Protein AF-T0YFA2-F1 (afdb_monomer_lite)

Foldseek 3Di:
DPPPPQADQWFWFDDPPDTDIDGPVPDDPPTHTDADAFGFDRAWDFDQADKFWKACCVPPVDGGTDIHGGGDIDHGSIGTHDGDD

Organism: NCBI:txid410659

InterPro domains:
  IPR008250 P-type ATPase, A domain superfamily [SSF81653] (8-84)
  IPR059000 P-type ATPase, A 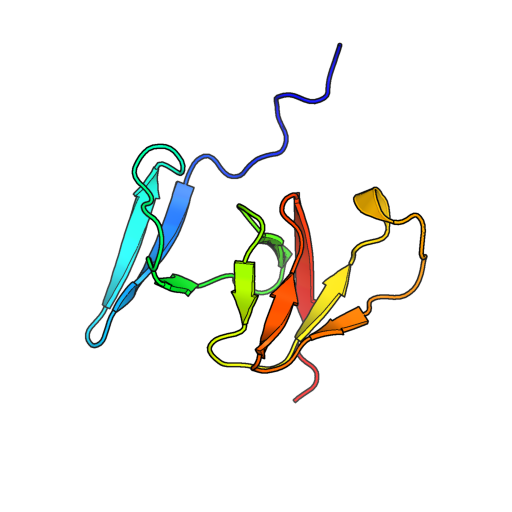domain [PF00122] (6-84)

Sequence (85 aa):
SALLTLQPKIVHMINANNVYDKKIEEIEIADMLLVKPGEKIPTDSVVVSGISSVDESMVTGESMPITKKRLDKVIGGTVNMTGST

pLDDT: mean 86.58, std 14.5, range [38.09, 97.69]

Structure (mmCIF, N/CA/C/O backbone):
data_AF-T0YFA2-F1
#
_entry.id   AF-T0YFA2-F1
#
loop_
_atom_site.group_PDB
_atom_site.id
_atom_site.type_symbol
_atom_site.label_atom_id
_atom_site.label_alt_id
_atom_site.label_comp_id
_atom_site.label_asym_id
_atom_site.label_entity_id
_atom_site.label_seq_id
_atom_site.pdbx_PDB_ins_code
_atom_site.Cartn_x
_atom_site.Cartn_y
_atom_site.Cartn_z
_atom_site.occupancy
_atom_site.B_iso_or_equiv
_atom_site.auth_seq_id
_atom_site.auth_comp_id
_atom_site.auth_asym_id
_atom_site.auth_atom_id
_atom_site.pdbx_PDB_model_num
ATOM 1 N N . SER A 1 1 ? -18.657 13.165 13.876 1.00 41.81 1 SER A N 1
ATOM 2 C CA . SER A 1 1 ? -18.463 12.440 12.605 1.00 41.81 1 SER A CA 1
ATOM 3 C C . SER A 1 1 ? -16.985 12.450 12.249 1.00 41.81 1 SER A C 1
ATOM 5 O O . SER A 1 1 ? -16.506 13.440 11.718 1.00 41.81 1 SER A O 1
ATOM 7 N N . ALA A 1 2 ? -16.235 11.425 12.664 1.00 45.84 2 ALA A N 1
ATOM 8 C CA . ALA A 1 2 ? -14.770 11.465 12.788 1.00 45.84 2 ALA A CA 1
ATOM 9 C C . ALA A 1 2 ? -14.055 10.437 11.889 1.00 45.84 2 ALA A C 1
ATOM 11 O O . ALA A 1 2 ? -13.105 9.795 12.319 1.00 45.84 2 ALA A O 1
ATOM 12 N N . LEU A 1 3 ? -14.532 10.254 10.652 1.00 49.56 3 LEU A N 1
ATOM 13 C CA . LEU A 1 3 ? -13.939 9.293 9.709 1.00 49.56 3 LEU A CA 1
ATOM 14 C C . LEU A 1 3 ? -13.086 9.949 8.602 1.00 49.56 3 LEU A C 1
ATOM 16 O O . LEU A 1 3 ? -12.499 9.250 7.788 1.00 49.56 3 LEU A O 1
ATOM 20 N N . LEU A 1 4 ? -12.992 11.285 8.566 1.00 50.16 4 LEU A N 1
ATOM 21 C CA . LEU A 1 4 ? -12.383 12.037 7.454 1.00 50.16 4 LEU A CA 1
ATOM 22 C C . LEU A 1 4 ? -10.876 12.329 7.596 1.00 50.16 4 LEU A C 1
ATOM 24 O O . LEU A 1 4 ? -10.305 12.980 6.730 1.00 50.16 4 LEU A O 1
ATOM 28 N N . THR A 1 5 ? -10.201 11.875 8.655 1.00 51.34 5 THR A N 1
ATOM 29 C CA . THR A 1 5 ? -8.818 12.308 8.960 1.00 51.34 5 THR A CA 1
ATOM 30 C C . THR A 1 5 ? -7.742 11.225 8.862 1.00 51.34 5 THR A C 1
ATOM 32 O O . THR A 1 5 ? -6.603 11.485 9.240 1.00 51.34 5 THR A O 1
ATOM 35 N N . LEU A 1 6 ? -8.048 10.028 8.344 1.00 56.66 6 LEU A N 1
ATOM 36 C CA . LEU A 1 6 ? -7.095 8.904 8.346 1.00 56.66 6 LEU A CA 1
ATOM 37 C C . LEU A 1 6 ? -6.408 8.586 7.008 1.00 56.66 6 LEU A C 1
ATOM 39 O O . LEU A 1 6 ? -5.502 7.747 7.033 1.00 56.66 6 LEU A O 1
ATOM 43 N N . GLN A 1 7 ? -6.800 9.208 5.889 1.00 62.53 7 GLN A N 1
ATOM 44 C CA . GLN A 1 7 ? -6.145 8.980 4.595 1.00 62.53 7 GLN A CA 1
ATOM 45 C C . GLN A 1 7 ? -4.796 9.716 4.516 1.00 62.53 7 GLN A C 1
ATOM 47 O O . GLN A 1 7 ? -4.706 10.873 4.946 1.00 62.53 7 GLN A O 1
ATOM 52 N N . PRO A 1 8 ? -3.743 9.076 3.971 1.00 64.56 8 PRO A N 1
ATOM 53 C CA . PRO A 1 8 ? -2.494 9.760 3.662 1.00 64.56 8 PRO A CA 1
ATOM 54 C C . PRO A 1 8 ? -2.771 10.937 2.726 1.00 64.56 8 PRO A C 1
ATOM 56 O O . PRO A 1 8 ? -3.398 10.773 1.687 1.00 64.56 8 PRO A O 1
ATOM 59 N N . LYS A 1 9 ? -2.297 12.134 3.079 1.00 82.38 9 LYS A N 1
ATOM 60 C CA . LYS A 1 9 ? -2.415 13.309 2.194 1.00 82.38 9 LYS A CA 1
ATOM 61 C C . LYS A 1 9 ? -1.413 13.270 1.041 1.00 82.38 9 LYS A C 1
ATOM 63 O O . LYS A 1 9 ? -1.601 13.958 0.041 1.00 82.38 9 LYS A O 1
ATOM 68 N N . ILE A 1 10 ? -0.349 12.492 1.217 1.00 88.50 10 ILE A N 1
ATOM 69 C CA . ILE A 1 10 ? 0.765 12.328 0.293 1.00 88.50 10 ILE A CA 1
ATOM 70 C C . ILE A 1 10 ? 0.926 10.834 0.033 1.00 88.50 10 ILE A C 1
ATOM 72 O O . ILE A 1 10 ? 0.782 10.031 0.957 1.00 88.50 10 ILE A O 1
ATOM 76 N N . VAL A 1 11 ? 1.222 10.481 -1.212 1.00 92.69 11 VAL A N 1
ATOM 77 C CA . VAL A 1 11 ? 1.563 9.123 -1.632 1.00 92.69 11 VAL A CA 1
ATOM 78 C C . VAL A 1 11 ? 2.940 9.108 -2.283 1.00 92.69 11 VAL A C 1
ATOM 80 O O . VAL A 1 11 ? 3.341 10.082 -2.923 1.00 92.69 11 VAL A O 1
ATOM 83 N N . HIS A 1 12 ? 3.647 7.988 -2.143 1.00 94.69 12 HIS A N 1
ATOM 84 C CA . HIS A 1 12 ? 4.903 7.753 -2.842 1.00 94.69 12 HIS A CA 1
ATOM 85 C C . HIS A 1 12 ? 4.610 7.121 -4.203 1.00 94.69 12 HIS A C 1
ATOM 87 O O . HIS A 1 12 ? 4.192 5.969 -4.292 1.00 94.69 12 HIS A O 1
ATOM 93 N N . MET A 1 13 ? 4.838 7.869 -5.271 1.00 94.94 13 MET A N 1
ATOM 94 C CA . MET A 1 13 ? 4.782 7.383 -6.644 1.00 94.94 13 MET A CA 1
ATOM 95 C C . MET A 1 13 ? 6.062 6.626 -6.971 1.00 94.94 13 MET A C 1
ATOM 97 O O . MET A 1 13 ? 7.140 7.011 -6.518 1.00 94.94 13 MET A O 1
ATOM 101 N N . ILE A 1 14 ? 5.968 5.598 -7.809 1.00 92.69 14 ILE A N 1
ATOM 102 C CA . ILE A 1 14 ? 7.137 4.900 -8.345 1.00 92.69 14 ILE A CA 1
ATOM 103 C C . ILE A 1 14 ? 7.050 4.803 -9.866 1.00 92.69 14 ILE A C 1
ATOM 105 O O . ILE A 1 14 ? 6.007 4.488 -10.431 1.00 92.69 14 ILE A O 1
ATOM 109 N N . ASN A 1 15 ? 8.158 5.073 -10.546 1.00 87.50 15 ASN A N 1
ATOM 110 C CA . ASN A 1 15 ? 8.331 4.761 -11.963 1.00 87.50 15 ASN A CA 1
ATOM 111 C C . ASN A 1 15 ? 9.694 4.080 -12.174 1.00 87.50 15 ASN A C 1
ATOM 113 O O . ASN A 1 15 ? 10.383 3.749 -11.212 1.00 87.50 15 ASN A O 1
ATOM 117 N N . ALA A 1 16 ? 10.090 3.861 -13.431 1.00 82.94 16 ALA A N 1
ATOM 118 C CA . ALA A 1 16 ? 11.317 3.138 -13.771 1.00 82.94 16 ALA A CA 1
ATOM 119 C C . ALA A 1 16 ? 12.598 3.702 -13.124 1.00 82.94 16 ALA A C 1
ATOM 121 O O . ALA A 1 16 ? 13.540 2.945 -12.901 1.00 82.94 16 ALA A O 1
ATOM 122 N N . ASN A 1 17 ? 12.643 5.004 -12.829 1.00 83.88 17 ASN A N 1
ATOM 123 C CA . ASN A 1 17 ? 13.886 5.691 -12.486 1.00 83.88 17 ASN A CA 1
ATOM 124 C C . ASN A 1 17 ? 13.860 6.376 -11.117 1.00 83.88 17 ASN A C 1
ATOM 126 O O . ASN A 1 17 ? 14.924 6.742 -10.618 1.00 83.88 17 ASN A O 1
ATOM 130 N N . ASN A 1 18 ? 12.689 6.599 -10.513 1.00 91.94 18 ASN A N 1
ATOM 131 C CA . ASN A 1 18 ? 12.610 7.300 -9.237 1.00 91.94 18 ASN A CA 1
ATOM 132 C C . ASN A 1 18 ? 11.349 6.992 -8.418 1.00 91.94 18 ASN A C 1
ATOM 134 O O . ASN A 1 18 ? 10.351 6.454 -8.902 1.00 91.94 18 ASN A O 1
ATOM 138 N N . VAL A 1 19 ? 11.443 7.384 -7.147 1.00 93.75 19 VAL A N 1
ATOM 139 C CA . VAL A 1 19 ? 10.322 7.525 -6.219 1.00 93.75 19 VAL A CA 1
ATOM 140 C C . VAL A 1 19 ? 10.144 9.014 -5.947 1.00 93.75 19 VAL A C 1
ATOM 142 O O . VAL A 1 19 ? 11.130 9.715 -5.712 1.00 93.75 19 VAL A O 1
ATOM 145 N N . TYR A 1 20 ? 8.911 9.502 -6.008 1.00 93.81 20 TYR A N 1
ATOM 146 C CA . TYR A 1 20 ? 8.585 10.908 -5.775 1.00 93.81 20 TYR A CA 1
ATOM 147 C C . TYR A 1 20 ? 7.201 11.044 -5.146 1.00 93.81 20 TYR A C 1
ATOM 149 O O . TYR A 1 20 ? 6.371 10.148 -5.263 1.00 93.81 20 TYR A O 1
ATOM 157 N N . ASP A 1 21 ? 6.949 12.167 -4.489 1.00 94.38 21 ASP A N 1
ATOM 158 C CA . ASP A 1 21 ? 5.720 12.370 -3.729 1.00 94.38 21 ASP A CA 1
ATOM 159 C C . ASP A 1 21 ? 4.684 13.148 -4.545 1.00 94.38 21 ASP A C 1
ATOM 161 O O . ASP A 1 21 ? 5.015 14.118 -5.230 1.00 94.38 21 ASP A O 1
ATOM 165 N N . LYS A 1 22 ? 3.419 12.740 -4.437 1.00 92.94 22 LYS A N 1
ATOM 166 C CA . LYS A 1 22 ? 2.253 13.468 -4.959 1.00 92.94 22 LYS A CA 1
ATOM 167 C C . LYS A 1 22 ? 1.179 13.584 -3.891 1.00 92.94 22 LYS A C 1
ATOM 169 O O . LYS A 1 22 ? 1.128 12.773 -2.963 1.00 92.94 22 LYS A O 1
ATOM 174 N N . LYS A 1 23 ? 0.285 14.565 -4.029 1.00 92.69 23 LYS A N 1
ATOM 175 C CA . LYS A 1 23 ? -0.938 14.571 -3.218 1.00 92.69 23 LYS A CA 1
ATOM 176 C C . LYS A 1 23 ? -1.839 13.421 -3.642 1.00 92.69 23 LYS A C 1
ATOM 178 O O . LYS A 1 23 ? -1.923 13.103 -4.823 1.00 92.69 23 LYS A O 1
ATOM 183 N N . ILE A 1 24 ? -2.567 12.850 -2.688 1.00 88.06 24 ILE A N 1
ATOM 184 C CA . ILE A 1 24 ? -3.523 11.771 -2.979 1.00 88.06 24 ILE A CA 1
ATOM 185 C C . ILE A 1 24 ? -4.622 12.206 -3.965 1.00 88.06 24 ILE A C 1
ATOM 187 O O . ILE A 1 24 ? -5.124 11.393 -4.722 1.00 88.06 24 ILE A O 1
ATOM 191 N N . GLU A 1 25 ? -4.960 13.495 -4.001 1.00 89.50 25 GLU A N 1
ATOM 192 C CA . GLU A 1 25 ? -5.937 14.080 -4.934 1.00 89.50 25 GLU A CA 1
ATOM 193 C C . GLU A 1 25 ? -5.416 14.172 -6.382 1.00 89.50 25 GLU A C 1
ATOM 195 O O . GLU A 1 25 ? -6.197 14.400 -7.300 1.00 89.50 25 GLU A O 1
ATOM 200 N N . GLU A 1 26 ? -4.106 14.013 -6.588 1.00 91.81 26 GLU A N 1
ATOM 201 C CA . GLU A 1 26 ? -3.423 14.130 -7.885 1.00 91.81 26 GLU A CA 1
ATOM 202 C C . GLU A 1 26 ? -3.061 12.757 -8.485 1.00 91.81 26 GLU A C 1
ATOM 204 O O . GLU A 1 26 ? -2.306 12.692 -9.462 1.00 91.81 26 GLU A O 1
ATOM 209 N N . ILE A 1 27 ? -3.537 11.664 -7.874 1.00 91.88 27 ILE A N 1
ATOM 210 C CA . ILE A 1 27 ? -3.334 10.304 -8.387 1.00 91.88 27 ILE A CA 1
ATOM 211 C C . ILE A 1 27 ? -4.402 9.961 -9.421 1.00 91.88 27 ILE A C 1
ATOM 213 O O . ILE A 1 27 ? -5.573 10.314 -9.278 1.00 91.88 27 ILE A O 1
ATOM 217 N N . GLU A 1 28 ? -4.003 9.205 -10.432 1.00 92.69 28 GLU A N 1
ATOM 218 C CA . GLU A 1 28 ? -4.872 8.732 -11.500 1.00 92.69 28 GLU A CA 1
ATOM 219 C C . GLU A 1 28 ? -4.944 7.199 -11.526 1.00 92.69 28 GLU A C 1
ATOM 221 O O . GLU A 1 28 ? -4.145 6.481 -10.920 1.00 92.69 28 GLU A O 1
ATOM 226 N N . ILE A 1 29 ? -5.938 6.662 -12.238 1.00 91.38 29 ILE A N 1
ATOM 227 C CA . ILE A 1 29 ? -6.029 5.216 -12.462 1.00 91.38 29 ILE A CA 1
ATOM 228 C C . ILE A 1 29 ? -4.771 4.750 -13.204 1.00 91.38 29 ILE A C 1
ATOM 230 O O . ILE A 1 29 ? -4.347 5.378 -14.168 1.00 91.38 29 ILE A O 1
ATOM 234 N N . ALA A 1 30 ? -4.239 3.599 -12.784 1.00 90.38 30 ALA A N 1
ATOM 235 C CA . ALA A 1 30 ? -3.009 2.983 -13.291 1.00 90.38 30 ALA A CA 1
ATOM 236 C C . ALA A 1 30 ? -1.695 3.655 -12.853 1.00 90.38 30 ALA A C 1
ATOM 238 O O . ALA A 1 30 ? -0.625 3.181 -13.245 1.00 90.38 30 ALA A O 1
ATOM 239 N N . ASP A 1 31 ? -1.752 4.663 -11.980 1.00 93.69 31 ASP A N 1
ATOM 240 C CA . ASP A 1 31 ? -0.566 5.117 -11.263 1.00 93.69 31 ASP A CA 1
ATOM 241 C C . ASP A 1 31 ? 0.032 3.990 -10.407 1.00 93.69 31 ASP A C 1
ATOM 243 O O . ASP A 1 31 ? -0.673 3.191 -9.783 1.00 93.69 31 ASP A O 1
ATOM 247 N N . MET A 1 32 ? 1.364 3.932 -10.368 1.00 94.25 32 MET A N 1
ATOM 248 C CA . MET A 1 32 ? 2.094 2.991 -9.525 1.00 94.25 32 MET A CA 1
ATOM 249 C C . MET A 1 32 ? 2.525 3.670 -8.231 1.00 94.25 32 MET A C 1
ATOM 251 O O . MET A 1 32 ? 3.205 4.699 -8.240 1.00 94.25 32 MET A O 1
ATOM 255 N N . LEU A 1 33 ? 2.154 3.047 -7.116 1.00 94.31 33 LEU A N 1
ATOM 256 C CA . LEU A 1 33 ? 2.397 3.547 -5.771 1.00 94.31 33 LEU A CA 1
ATOM 257 C C . LEU A 1 33 ? 3.342 2.604 -5.027 1.00 94.31 33 LEU A C 1
ATOM 259 O O . LEU A 1 33 ? 3.195 1.382 -5.084 1.00 94.31 33 LEU A O 1
ATOM 263 N N . LEU A 1 34 ? 4.292 3.176 -4.296 1.00 94.75 34 LEU A N 1
ATOM 264 C CA . LEU A 1 34 ? 5.097 2.473 -3.310 1.00 94.75 34 LEU A CA 1
ATOM 265 C C . LEU A 1 34 ? 4.446 2.649 -1.937 1.00 94.75 34 LEU A C 1
ATOM 267 O O . LEU A 1 34 ? 4.338 3.765 -1.444 1.00 94.75 34 LEU A O 1
ATOM 271 N N . VAL A 1 35 ? 4.059 1.545 -1.304 1.00 94.06 35 VAL A N 1
ATOM 272 C CA . VAL A 1 35 ? 3.577 1.549 0.084 1.00 94.06 35 VAL A CA 1
ATOM 273 C C . VAL A 1 35 ? 4.622 0.856 0.946 1.00 94.06 35 VAL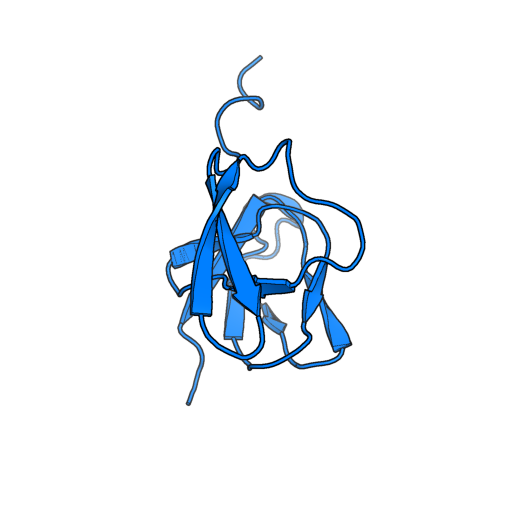 A C 1
ATOM 275 O O . VAL A 1 35 ? 4.884 -0.336 0.773 1.00 94.06 35 VAL A O 1
ATOM 278 N N . LYS A 1 36 ? 5.254 1.590 1.860 1.00 92.81 36 LYS A N 1
ATOM 279 C CA . LYS A 1 36 ? 6.292 1.047 2.748 1.00 92.81 36 LYS A CA 1
ATOM 280 C C . LYS A 1 36 ? 5.671 0.323 3.950 1.00 92.81 36 LYS A C 1
ATOM 282 O O . LYS A 1 36 ? 4.497 0.536 4.258 1.00 92.81 36 LYS A O 1
ATOM 287 N N . PRO A 1 37 ? 6.430 -0.537 4.648 1.00 93.62 37 PRO A N 1
ATOM 288 C CA . PRO A 1 37 ? 5.982 -1.111 5.912 1.00 93.62 37 PRO A CA 1
ATOM 289 C C . PRO A 1 37 ? 5.589 -0.023 6.921 1.00 93.62 37 PRO A C 1
ATOM 291 O O . PRO A 1 37 ? 6.316 0.949 7.112 1.00 93.62 37 PRO A O 1
ATOM 294 N N . GLY A 1 38 ? 4.440 -0.202 7.565 1.00 92.19 38 GLY A N 1
ATOM 295 C CA . GLY A 1 38 ? 3.820 0.741 8.495 1.00 92.19 38 GLY A CA 1
ATOM 296 C C . GLY A 1 38 ? 2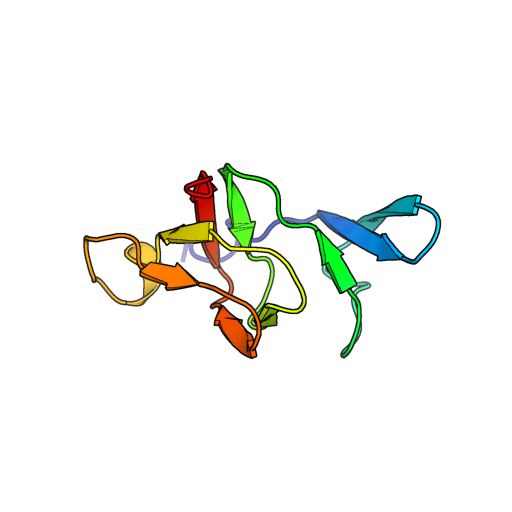.945 1.814 7.836 1.00 92.19 38 GLY A C 1
ATOM 297 O O . GLY A 1 38 ? 2.223 2.518 8.544 1.00 92.19 38 GLY A O 1
ATOM 298 N N . GLU A 1 39 ? 2.969 1.953 6.508 1.00 92.94 39 GLU A N 1
ATOM 299 C CA . GLU A 1 39 ? 2.130 2.926 5.807 1.00 92.94 39 GLU A CA 1
ATOM 300 C C . GLU A 1 39 ? 0.718 2.394 5.566 1.00 92.94 39 GLU A C 1
ATOM 302 O O . GLU A 1 39 ? 0.483 1.197 5.380 1.00 92.94 39 GLU A O 1
ATOM 307 N N . LYS A 1 40 ? -0.244 3.319 5.530 1.00 92.06 40 LYS A N 1
ATOM 308 C CA . LYS A 1 40 ? -1.600 3.004 5.090 1.00 92.06 40 LYS A CA 1
ATOM 309 C C . LYS A 1 40 ? -1.660 2.921 3.581 1.00 92.06 40 LYS A C 1
ATOM 311 O O . LYS A 1 40 ? -1.113 3.769 2.880 1.00 92.06 40 LYS A O 1
ATOM 316 N N . ILE A 1 41 ? -2.427 1.955 3.106 1.00 93.38 41 ILE A N 1
ATOM 317 C CA . ILE A 1 41 ? -2.784 1.836 1.704 1.00 93.38 41 ILE A CA 1
ATOM 318 C C . ILE A 1 41 ? -3.718 3.009 1.366 1.00 93.38 41 ILE A C 1
ATOM 320 O O . ILE A 1 41 ? -4.756 3.161 2.012 1.00 93.38 41 ILE A O 1
ATOM 324 N N . PRO A 1 42 ? -3.361 3.884 0.412 1.00 91.94 42 PRO A N 1
ATOM 325 C CA . PRO A 1 42 ? -4.097 5.128 0.189 1.00 91.94 42 PRO A CA 1
ATOM 326 C C . PRO A 1 42 ? -5.475 4.904 -0.443 1.00 91.94 42 PRO A C 1
ATOM 328 O O . PRO A 1 42 ? -6.413 5.631 -0.128 1.00 91.94 42 PRO A O 1
ATOM 331 N N . THR A 1 43 ? -5.611 3.894 -1.304 1.00 91.69 43 THR A N 1
ATOM 332 C CA . THR A 1 43 ? -6.842 3.586 -2.041 1.00 91.69 43 THR A CA 1
ATOM 333 C C . THR A 1 43 ? -6.910 2.102 -2.399 1.00 91.69 43 THR A C 1
ATOM 335 O O . THR A 1 43 ? -5.888 1.410 -2.382 1.00 91.69 43 THR A O 1
ATOM 338 N N . ASP A 1 44 ? -8.096 1.619 -2.761 1.00 92.94 44 ASP A N 1
ATOM 339 C CA . ASP A 1 44 ? -8.289 0.263 -3.271 1.00 92.94 44 ASP A CA 1
ATOM 340 C C . ASP A 1 44 ? -7.420 0.043 -4.511 1.00 92.94 44 ASP A C 1
ATOM 342 O O . ASP A 1 44 ? -7.465 0.812 -5.471 1.00 92.94 44 ASP A O 1
ATOM 346 N N . SER A 1 45 ? -6.587 -0.993 -4.473 1.00 94.50 45 SER A N 1
ATOM 347 C CA . SER A 1 45 ? -5.537 -1.207 -5.471 1.00 94.50 45 SER A CA 1
ATOM 348 C C . SER A 1 45 ? -5.274 -2.695 -5.701 1.00 94.50 45 SER A C 1
ATOM 350 O O . SER A 1 45 ? -5.810 -3.564 -5.010 1.00 94.50 45 SER A O 1
ATOM 352 N N . VAL A 1 46 ? -4.423 -2.999 -6.681 1.00 96.94 46 VAL A N 1
ATOM 353 C CA . VAL A 1 46 ? -3.913 -4.351 -6.946 1.00 96.94 46 VAL A CA 1
ATOM 354 C C . VAL A 1 46 ? -2.401 -4.360 -6.759 1.00 96.94 46 VAL A C 1
ATOM 356 O O . VAL A 1 46 ? -1.709 -3.461 -7.233 1.00 96.94 46 VAL A O 1
ATOM 359 N N . VAL A 1 47 ? -1.873 -5.389 -6.095 1.00 96.25 47 VAL A N 1
ATOM 360 C CA . VAL A 1 47 ? -0.427 -5.551 -5.911 1.00 96.25 47 VAL A CA 1
ATOM 361 C C . VAL A 1 47 ? 0.234 -5.844 -7.257 1.00 96.25 47 VAL A C 1
ATOM 363 O O . VAL A 1 47 ? -0.002 -6.883 -7.879 1.00 96.25 47 VAL A O 1
ATOM 366 N N . VAL A 1 48 ? 1.111 -4.942 -7.694 1.00 94.69 48 VAL A N 1
ATOM 367 C CA . VAL A 1 48 ? 1.889 -5.103 -8.934 1.00 94.69 48 VAL A CA 1
ATOM 368 C C . VAL A 1 48 ? 3.202 -5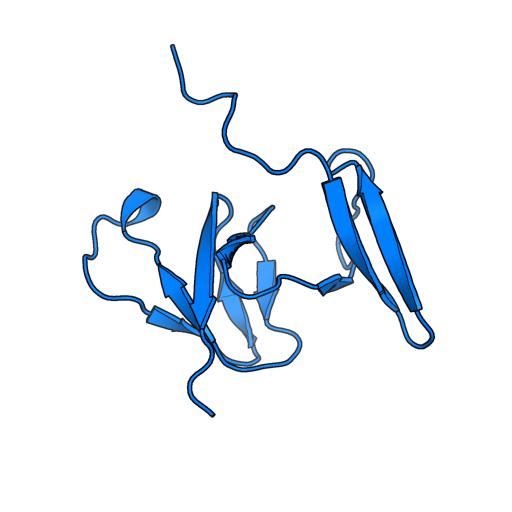.854 -8.680 1.00 94.69 48 VAL A C 1
ATOM 370 O O . VAL A 1 48 ? 3.639 -6.634 -9.528 1.00 94.69 48 VAL A O 1
ATOM 373 N N . SER A 1 49 ? 3.810 -5.659 -7.505 1.00 92.56 49 SER A N 1
ATOM 374 C CA . SER A 1 49 ? 5.070 -6.284 -7.088 1.00 92.56 49 SER A CA 1
ATOM 375 C C . SER A 1 49 ? 5.174 -6.359 -5.561 1.00 92.56 49 SER A C 1
ATOM 377 O O . SER A 1 49 ? 4.544 -5.571 -4.859 1.00 92.56 49 SER A O 1
ATOM 379 N N . GLY A 1 50 ? 5.997 -7.284 -5.063 1.00 91.81 50 GLY A N 1
ATOM 380 C CA . GLY A 1 50 ? 6.218 -7.514 -3.636 1.00 91.81 50 GLY A CA 1
ATOM 381 C C . GLY A 1 50 ? 5.257 -8.523 -3.005 1.00 91.81 50 GLY A C 1
ATOM 382 O O . GLY A 1 50 ? 4.284 -8.974 -3.618 1.00 91.81 50 GLY A O 1
ATOM 383 N N . ILE A 1 51 ? 5.583 -8.901 -1.770 1.00 94.69 51 ILE A N 1
ATOM 384 C CA . ILE A 1 51 ? 4.770 -9.747 -0.896 1.00 94.69 51 ILE A CA 1
ATOM 385 C C . ILE A 1 51 ? 4.812 -9.111 0.492 1.00 94.69 51 ILE A C 1
ATOM 387 O O . ILE A 1 51 ? 5.893 -8.808 0.997 1.00 94.69 51 ILE A O 1
ATOM 391 N N . SER A 1 52 ? 3.648 -8.877 1.092 1.00 94.31 52 SER A N 1
ATOM 392 C CA . SER A 1 52 ? 3.564 -8.327 2.444 1.00 94.31 52 SER A CA 1
ATOM 393 C C . SER A 1 52 ? 2.302 -8.769 3.162 1.00 94.31 52 SER A C 1
ATOM 395 O O . SER A 1 52 ? 1.319 -9.146 2.528 1.00 94.31 52 SER A O 1
ATOM 397 N N . SER A 1 53 ? 2.323 -8.722 4.488 1.00 95.00 53 SER A N 1
ATOM 398 C CA . SER A 1 53 ? 1.112 -8.864 5.290 1.00 95.00 53 SER A CA 1
ATOM 399 C C . SER A 1 53 ? 0.409 -7.515 5.400 1.00 95.00 53 SER A C 1
ATOM 401 O O . SER A 1 53 ? 1.057 -6.490 5.595 1.00 95.00 53 SER A O 1
ATOM 403 N N . VAL A 1 54 ? -0.916 -7.509 5.290 1.00 94.94 54 VAL A N 1
ATOM 404 C CA . VAL A 1 54 ? -1.750 -6.310 5.418 1.00 94.94 54 VAL A CA 1
ATOM 405 C C . VAL A 1 54 ? -2.720 -6.504 6.574 1.00 94.94 54 VAL A C 1
ATOM 407 O O . VAL A 1 54 ? -3.402 -7.524 6.657 1.00 94.94 54 VAL A O 1
ATOM 410 N N . ASP A 1 55 ? -2.766 -5.530 7.475 1.00 94.50 55 ASP A N 1
ATOM 411 C CA . ASP A 1 55 ? -3.757 -5.474 8.544 1.00 94.50 55 ASP A CA 1
ATOM 412 C C . ASP A 1 55 ? -5.044 -4.836 8.019 1.00 94.50 55 ASP A C 1
ATOM 414 O O . ASP A 1 55 ? -5.128 -3.618 7.818 1.00 94.50 55 ASP A O 1
ATOM 418 N N . GLU A 1 56 ? -6.039 -5.689 7.783 1.00 92.94 56 GLU A N 1
ATOM 419 C CA . GLU A 1 56 ? -7.374 -5.299 7.335 1.00 92.94 56 GLU A CA 1
ATOM 420 C C . GLU A 1 56 ? -8.388 -5.236 8.493 1.00 92.94 56 GLU A C 1
ATOM 422 O O . GLU A 1 56 ? -9.566 -4.983 8.248 1.00 92.94 56 GLU A O 1
ATOM 427 N N . SER A 1 57 ? -7.952 -5.394 9.753 1.00 89.69 57 SER A N 1
ATOM 428 C CA . SER A 1 57 ? -8.835 -5.508 10.929 1.00 89.69 57 SER A CA 1
ATOM 429 C C . SER A 1 57 ? -9.784 -4.323 11.096 1.00 89.69 57 SER A C 1
ATOM 431 O O . SER A 1 57 ? -10.956 -4.499 11.425 1.00 89.69 57 SER A O 1
ATOM 433 N N . MET A 1 58 ? -9.308 -3.115 10.789 1.00 84.31 58 MET A N 1
ATOM 434 C CA . MET A 1 58 ? -10.094 -1.880 10.845 1.00 84.31 58 MET A CA 1
ATOM 435 C C . MET A 1 58 ? -11.223 -1.823 9.805 1.00 84.31 58 MET A C 1
ATOM 437 O O . MET A 1 58 ? -12.131 -1.006 9.954 1.00 84.31 58 MET A O 1
ATOM 441 N N . VAL A 1 59 ? -11.159 -2.643 8.751 1.00 85.50 59 VAL A N 1
ATOM 442 C CA . VAL A 1 59 ? -12.116 -2.636 7.634 1.00 85.50 59 VAL A CA 1
ATOM 443 C C . VAL A 1 59 ? -12.974 -3.901 7.611 1.00 85.50 59 VAL A C 1
ATOM 445 O O . VAL A 1 59 ? -14.190 -3.802 7.467 1.00 85.50 59 VAL A O 1
ATOM 448 N N . THR A 1 60 ? -12.369 -5.081 7.761 1.00 84.00 60 THR A N 1
ATOM 449 C CA . THR A 1 60 ? -13.064 -6.378 7.682 1.00 84.00 60 THR A CA 1
ATOM 450 C C . THR A 1 60 ? -13.472 -6.923 9.050 1.00 84.00 60 THR A C 1
ATOM 452 O O . THR A 1 60 ? -14.379 -7.748 9.132 1.00 84.00 60 THR A O 1
ATOM 455 N N . GLY A 1 61 ? -12.822 -6.475 10.131 1.00 86.12 61 GLY A N 1
ATOM 456 C CA . GLY A 1 61 ? -12.976 -7.042 11.474 1.00 86.12 61 GLY A CA 1
ATOM 457 C C . GLY A 1 61 ? -12.168 -8.324 11.712 1.00 86.12 61 GLY A C 1
ATOM 458 O O . GLY A 1 61 ? -12.195 -8.864 12.819 1.00 86.12 61 GLY A O 1
ATOM 459 N N . GLU A 1 62 ? -11.430 -8.814 10.714 1.00 83.38 62 GLU A N 1
ATOM 460 C CA . GLU A 1 62 ? -10.557 -9.977 10.869 1.00 83.38 62 GLU A CA 1
ATOM 461 C C . GLU A 1 62 ? -9.289 -9.593 11.638 1.00 83.38 62 GLU A C 1
ATOM 463 O O . GLU A 1 62 ? -8.591 -8.647 11.287 1.00 83.38 62 GLU A O 1
ATOM 468 N N . SER A 1 63 ? -8.975 -10.315 12.717 1.00 80.62 63 SER A N 1
ATOM 469 C CA . SER A 1 63 ? -7.881 -9.917 13.619 1.00 80.62 63 SER A CA 1
ATOM 470 C C . SER A 1 63 ? -6.480 -10.285 13.121 1.00 80.62 63 SER A C 1
ATOM 472 O O . SER A 1 63 ? -5.499 -9.777 13.656 1.00 80.62 63 SER A O 1
ATOM 474 N N . MET A 1 64 ? -6.365 -11.194 12.150 1.00 89.12 64 MET A N 1
ATOM 475 C CA . MET A 1 64 ? -5.071 -11.673 11.658 1.00 89.12 64 MET A CA 1
ATOM 476 C C . MET A 1 64 ? -4.702 -10.958 10.355 1.00 89.12 64 MET A C 1
ATOM 478 O O . MET A 1 64 ? -5.534 -10.913 9.448 1.00 89.12 64 MET A O 1
ATOM 482 N N . PRO A 1 65 ? -3.464 -10.449 10.216 1.00 91.12 65 PRO A N 1
ATOM 483 C CA . PRO A 1 65 ? -3.000 -9.877 8.960 1.00 91.12 65 PRO A CA 1
ATOM 484 C C . PRO A 1 65 ? -3.082 -10.878 7.806 1.00 91.12 65 PRO A C 1
ATOM 486 O O . PRO A 1 65 ? -2.741 -12.053 7.956 1.00 91.12 65 PRO A O 1
ATOM 489 N N . ILE A 1 66 ? -3.476 -10.390 6.633 1.00 92.69 66 ILE A N 1
ATOM 490 C CA . ILE A 1 66 ? -3.629 -11.196 5.423 1.00 92.69 66 ILE A CA 1
ATOM 491 C C . ILE A 1 66 ? -2.402 -10.997 4.541 1.00 92.69 66 ILE A C 1
ATOM 493 O O . ILE A 1 66 ? -2.045 -9.869 4.204 1.00 92.69 66 ILE A O 1
ATOM 497 N N . THR A 1 67 ? -1.759 -12.087 4.124 1.00 94.81 67 THR A N 1
ATOM 498 C CA . THR A 1 67 ? -0.672 -12.015 3.142 1.00 94.81 67 THR A CA 1
ATOM 499 C C . THR A 1 67 ? -1.219 -11.637 1.771 1.00 94.81 67 THR A C 1
ATOM 501 O O . THR A 1 67 ? -2.113 -12.296 1.245 1.00 94.81 67 THR A O 1
ATOM 504 N N . LYS A 1 68 ? -0.635 -10.597 1.179 1.00 95.12 68 LYS A N 1
ATOM 505 C CA . LYS A 1 68 ? -0.921 -10.108 -0.165 1.00 95.12 68 LYS A CA 1
ATOM 506 C C . LYS A 1 68 ? 0.311 -10.290 -1.035 1.00 95.12 68 LYS A C 1
ATOM 508 O O . LYS A 1 68 ? 1.430 -9.969 -0.633 1.00 95.12 68 LYS A O 1
ATOM 513 N N . LYS A 1 69 ? 0.098 -10.793 -2.241 1.00 95.75 69 LYS A N 1
ATOM 514 C CA . LYS A 1 69 ? 1.114 -10.974 -3.280 1.00 95.75 69 LYS A CA 1
ATOM 515 C C . LYS A 1 69 ? 0.608 -10.408 -4.598 1.00 95.75 69 LYS A C 1
ATOM 517 O O . LYS A 1 69 ? -0.530 -9.962 -4.710 1.00 95.75 69 LYS A O 1
ATOM 522 N N . ARG A 1 70 ? 1.468 -10.435 -5.615 1.00 96.62 70 ARG A N 1
ATOM 523 C CA . ARG A 1 70 ? 1.143 -9.976 -6.969 1.00 96.62 70 ARG A CA 1
ATOM 524 C C . ARG A 1 70 ? -0.232 -10.481 -7.436 1.00 96.62 70 ARG A C 1
ATOM 526 O O . ARG A 1 70 ? -0.504 -11.675 -7.353 1.00 96.62 70 ARG A O 1
ATOM 533 N N . LEU A 1 71 ? -1.019 -9.564 -8.004 1.00 97.19 71 LEU A N 1
ATOM 534 C CA . LEU A 1 71 ? -2.413 -9.713 -8.453 1.00 97.19 71 LEU A CA 1
ATOM 535 C C . LEU A 1 71 ? -3.483 -9.738 -7.351 1.00 97.19 71 LEU A C 1
ATOM 537 O O . LEU A 1 71 ? -4.666 -9.654 -7.686 1.00 97.19 71 LEU A O 1
ATOM 541 N N . ASP A 1 72 ? -3.116 -9.776 -6.069 1.00 97.69 72 ASP A N 1
ATOM 542 C CA . ASP A 1 72 ? -4.100 -9.652 -4.995 1.00 97.69 72 ASP A CA 1
ATOM 543 C C . ASP A 1 72 ? -4.614 -8.215 -4.883 1.00 97.69 72 ASP A C 1
ATOM 545 O O . ASP A 1 72 ? -3.892 -7.240 -5.121 1.00 97.69 72 ASP A O 1
ATOM 549 N N . LYS A 1 73 ? -5.880 -8.088 -4.478 1.00 96.56 73 LYS A N 1
ATOM 550 C CA . LYS A 1 73 ? -6.493 -6.803 -4.145 1.00 96.56 73 LYS A CA 1
ATOM 551 C C . LYS A 1 73 ? -6.133 -6.388 -2.723 1.00 96.56 73 LYS A C 1
ATOM 553 O O . LYS A 1 73 ? -6.114 -7.214 -1.804 1.00 96.56 73 LYS A O 1
ATOM 558 N N . VAL A 1 74 ? -5.928 -5.091 -2.555 1.00 95.12 74 VAL A N 1
ATOM 559 C CA . VAL A 1 74 ? -5.730 -4.429 -1.267 1.00 95.12 74 VAL A CA 1
ATOM 560 C C . VAL A 1 74 ? -6.755 -3.320 -1.091 1.00 95.12 74 VAL A C 1
ATOM 562 O O . VAL A 1 74 ? -7.191 -2.723 -2.076 1.00 95.12 74 VAL A O 1
ATOM 565 N N . ILE A 1 75 ? -7.139 -3.068 0.158 1.00 93.56 75 ILE A N 1
ATOM 566 C CA . ILE A 1 75 ? -8.224 -2.148 0.500 1.00 93.56 75 ILE A CA 1
ATOM 567 C C . ILE A 1 75 ? -7.639 -0.842 1.043 1.00 93.56 75 ILE A C 1
ATOM 569 O O . ILE A 1 75 ? -6.737 -0.857 1.885 1.00 93.56 75 ILE A O 1
ATOM 573 N N . GLY A 1 76 ? -8.157 0.294 0.589 1.00 92.50 76 GLY A N 1
ATOM 574 C CA . GLY A 1 76 ? -7.783 1.610 1.090 1.00 92.50 76 GLY A CA 1
ATOM 575 C C . GLY A 1 76 ? -8.029 1.745 2.596 1.00 92.50 76 GLY A C 1
ATOM 576 O O . GLY A 1 76 ? -9.023 1.271 3.141 1.00 92.50 76 GLY A O 1
ATOM 577 N N . GLY A 1 77 ? -7.104 2.402 3.292 1.00 90.00 77 GLY A N 1
ATOM 578 C CA . GLY A 1 77 ? -7.150 2.626 4.737 1.00 90.00 77 GLY A CA 1
ATOM 579 C C . GLY A 1 77 ? -6.578 1.491 5.592 1.00 90.00 77 GLY A C 1
ATOM 580 O O . GLY A 1 77 ? -6.321 1.722 6.775 1.00 90.00 77 GLY A O 1
ATOM 581 N N . THR A 1 78 ? -6.326 0.315 5.012 1.00 92.69 78 THR A N 1
ATOM 582 C CA . THR A 1 78 ? -5.623 -0.797 5.679 1.00 92.69 78 THR A CA 1
ATOM 583 C C . THR A 1 78 ? -4.128 -0.503 5.807 1.00 92.69 78 THR A C 1
ATOM 585 O O . THR A 1 78 ? -3.610 0.400 5.144 1.00 92.69 78 THR A O 1
ATOM 588 N N . VAL A 1 79 ? -3.423 -1.209 6.693 1.00 93.31 79 VAL A N 1
ATOM 589 C CA . VAL A 1 79 ? -2.007 -0.927 6.988 1.00 93.31 79 VAL A CA 1
ATOM 590 C C . VAL A 1 79 ? -1.122 -2.006 6.384 1.00 93.31 79 VAL A C 1
ATOM 592 O O . VAL A 1 79 ? -1.278 -3.188 6.689 1.00 93.31 79 VAL A O 1
ATOM 595 N N . ASN A 1 80 ? -0.165 -1.598 5.551 1.00 94.19 80 ASN A N 1
ATOM 596 C CA . ASN A 1 80 ? 0.899 -2.486 5.111 1.00 94.19 80 ASN A CA 1
ATOM 597 C C . ASN A 1 80 ? 1.810 -2.781 6.303 1.00 94.19 80 ASN A C 1
ATOM 599 O O . ASN A 1 80 ? 2.391 -1.866 6.879 1.00 94.19 80 ASN A O 1
ATOM 603 N N . MET A 1 81 ? 1.938 -4.044 6.683 1.00 92.00 81 MET A N 1
ATOM 604 C CA . MET A 1 81 ? 2.825 -4.460 7.763 1.00 92.00 81 MET A CA 1
ATOM 605 C C . MET A 1 81 ? 4.203 -4.802 7.186 1.00 92.00 81 MET A 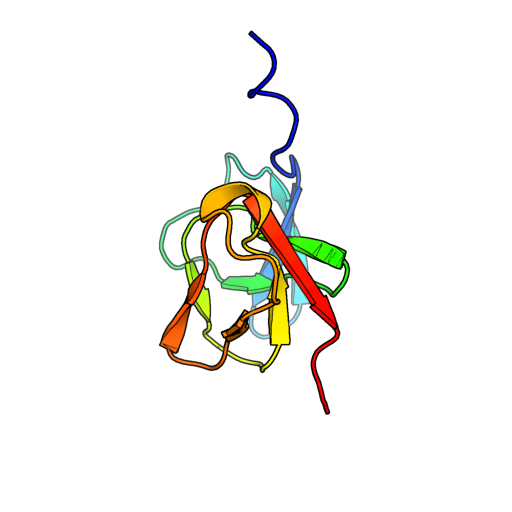C 1
ATOM 607 O O . MET A 1 81 ? 4.623 -4.284 6.149 1.00 92.00 81 MET A O 1
ATOM 611 N N . THR A 1 82 ? 4.968 -5.633 7.881 1.00 80.06 82 THR A N 1
ATOM 612 C CA . THR A 1 82 ? 6.248 -6.121 7.376 1.00 80.06 82 THR A CA 1
ATOM 613 C C . THR A 1 82 ? 6.036 -7.290 6.425 1.00 80.06 82 THR A C 1
ATOM 615 O O . THR A 1 82 ? 5.285 -8.221 6.727 1.00 80.06 82 THR A O 1
ATOM 618 N N . GLY A 1 83 ? 6.752 -7.270 5.302 1.00 60.31 83 GLY A N 1
ATOM 619 C CA . GLY A 1 83 ? 6.871 -8.434 4.438 1.00 60.31 83 GLY A CA 1
ATOM 620 C C . GLY A 1 83 ? 7.639 -9.541 5.141 1.00 60.31 83 GLY A C 1
ATOM 621 O O . GLY A 1 83 ? 8.691 -9.292 5.729 1.00 60.31 83 GLY A O 1
ATOM 622 N N . SER A 1 84 ? 7.102 -10.759 5.102 1.00 41.28 84 SER A N 1
ATOM 623 C CA . SER A 1 84 ? 7.905 -11.936 5.408 1.00 41.28 84 SER A CA 1
ATOM 624 C C . SER A 1 84 ? 8.817 -12.164 4.202 1.00 41.28 84 SER A C 1
ATOM 626 O O . SER A 1 84 ? 8.323 -12.217 3.076 1.00 41.28 84 SER A O 1
ATOM 628 N N . THR A 1 85 ? 10.126 -12.192 4.459 1.00 38.09 85 THR A N 1
ATOM 629 C CA . THR A 1 85 ? 11.219 -12.412 3.492 1.00 38.09 85 THR A CA 1
ATOM 630 C C . THR A 1 85 ? 10.962 -13.551 2.522 1.00 38.09 85 THR A C 1
ATOM 632 O O . THR A 1 85 ? 10.470 -14.598 3.005 1.00 38.09 85 THR A O 1
#

Radius of gyration: 12.83 Å; chains: 1; bounding box: 32×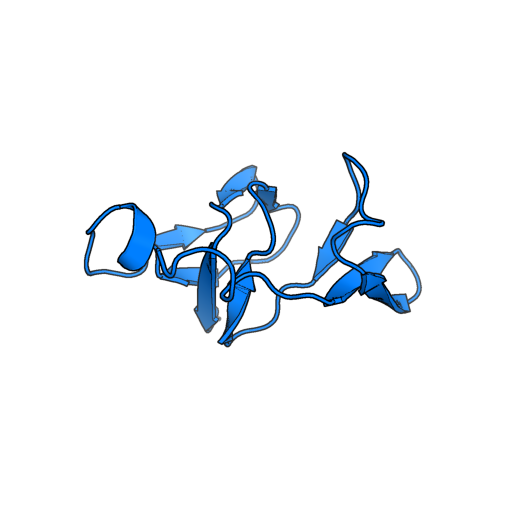27×27 Å

Secondary structure (DSSP, 8-state):
---SS-S-SEEEEE-SS-EEEEEGGG--TT--EE--TTPBP-SSEE--S--EEEE-HHHH---SPEEE-TT-EE-TT-EE-PPP-